Protein AF-A0A813L705-F1 (afdb_monomer_lite)

InterPro domains:
  IPR013584 RAP domain [PF08373] (4-57)
  IPR013584 RAP domain [PS51286] (1-59)
  IPR013584 RAP domain [SM00952] (3-60)

Secondary structure (DSSP, 8-state):
-EEEEE-HHHHSTTSSSPPHHHHHHHHHHHHTT--EEEEEHHHHHH--SHHHHHHHHHHHHHHHHHHHHHHTS-----------THHHHHHHHTTSSS--

Foldseek 3Di:
DDEAEADCVPAPVVHQDGDPVNVVVVVVCVVVVDDYQYDYPVVVVVDPDPVSVVVVVVVSVVVSVVVVVVVPPDPDDPDDPPPPCPVVVVVVVVVVPPDD

Structure (mmCIF, N/CA/C/O backbone):
data_AF-A0A813L705-F1
#
_entry.id   AF-A0A813L705-F1
#
loop_
_atom_site.group_PDB
_atom_site.id
_atom_site.type_symbol
_atom_site.label_atom_id
_atom_site.label_alt_id
_atom_site.label_comp_id
_atom_site.label_asym_id
_atom_site.label_entity_id
_atom_site.label_seq_id
_atom_site.pdbx_PDB_ins_code
_atom_site.Cartn_x
_atom_site.Cartn_y
_atom_site.Cartn_z
_atom_site.occupancy
_atom_site.B_iso_or_equiv
_atom_site.auth_seq_id
_atom_site.auth_comp_id
_atom_site.auth_asym_id
_atom_site.auth_atom_id
_atom_site.pdbx_PDB_model_num
ATOM 1 N N . ALA A 1 1 ? -5.643 11.518 8.438 1.00 73.00 1 ALA A N 1
ATOM 2 C CA . ALA A 1 1 ? -5.300 10.209 7.839 1.00 73.00 1 ALA A CA 1
ATOM 3 C C . ALA A 1 1 ? -3.783 10.051 7.766 1.00 73.00 1 ALA A C 1
ATOM 5 O O . ALA A 1 1 ? -3.100 11.044 7.543 1.00 73.00 1 ALA A O 1
ATOM 6 N N . VAL A 1 2 ? -3.268 8.836 7.960 1.00 84.00 2 VAL A N 1
ATOM 7 C CA . VAL A 1 2 ? -1.831 8.507 7.920 1.00 84.00 2 VAL A CA 1
ATOM 8 C C . VAL A 1 2 ? -1.588 7.518 6.784 1.00 84.00 2 VAL A C 1
ATOM 10 O O . VAL A 1 2 ? -2.288 6.510 6.691 1.00 84.00 2 VAL A O 1
ATOM 13 N N . VAL A 1 3 ? -0.609 7.800 5.921 1.00 84.81 3 VAL A N 1
ATOM 14 C CA . VAL A 1 3 ? -0.193 6.881 4.851 1.00 84.81 3 VAL A CA 1
ATOM 15 C C . VAL A 1 3 ? 0.980 6.049 5.351 1.00 84.81 3 VAL A C 1
ATOM 17 O O . VAL A 1 3 ? 2.057 6.573 5.622 1.00 84.81 3 VAL A O 1
ATOM 20 N N . CYS A 1 4 ? 0.770 4.744 5.470 1.00 83.62 4 CYS A N 1
ATOM 21 C CA . CYS A 1 4 ? 1.790 3.794 5.884 1.00 83.62 4 CYS A CA 1
ATOM 22 C C . CYS A 1 4 ? 2.400 3.157 4.632 1.00 83.62 4 CYS A C 1
ATOM 24 O O . CYS A 1 4 ? 1.768 2.308 4.001 1.00 83.62 4 CYS A O 1
ATOM 26 N N . ALA A 1 5 ? 3.620 3.562 4.275 1.00 82.25 5 ALA A N 1
ATOM 27 C CA . ALA A 1 5 ? 4.397 2.920 3.218 1.00 82.25 5 ALA A CA 1
ATOM 28 C C . ALA A 1 5 ? 5.068 1.659 3.775 1.00 82.25 5 ALA A C 1
ATOM 30 O O . ALA A 1 5 ? 5.929 1.723 4.654 1.00 82.25 5 ALA A O 1
ATOM 31 N N . VAL A 1 6 ? 4.634 0.500 3.292 1.00 83.38 6 VAL A N 1
ATOM 32 C CA . VAL A 1 6 ? 4.914 -0.776 3.942 1.00 83.38 6 VAL A CA 1
ATOM 33 C C . VAL A 1 6 ? 6.001 -1.534 3.192 1.00 83.38 6 VAL A C 1
ATOM 35 O O . VAL A 1 6 ? 5.717 -2.223 2.216 1.00 83.38 6 VAL A O 1
ATOM 38 N N . GLY A 1 7 ? 7.249 -1.399 3.649 1.00 79.19 7 GLY A N 1
ATOM 39 C CA . GLY A 1 7 ? 8.424 -1.993 3.004 1.00 79.19 7 GLY A CA 1
ATOM 40 C C . GLY A 1 7 ? 8.561 -3.520 3.174 1.00 79.19 7 GLY A C 1
ATOM 41 O O . GLY A 1 7 ? 8.036 -4.091 4.133 1.00 79.19 7 GLY A O 1
ATOM 42 N N . PRO A 1 8 ? 9.323 -4.191 2.289 1.00 76.00 8 PRO A N 1
ATOM 43 C CA . PRO A 1 8 ? 9.404 -5.657 2.226 1.00 76.00 8 PRO A CA 1
ATOM 44 C C . PRO A 1 8 ? 10.029 -6.312 3.468 1.00 76.00 8 PRO A C 1
ATOM 46 O O . PRO A 1 8 ? 9.563 -7.355 3.923 1.00 76.00 8 PRO A O 1
ATOM 49 N N . TYR A 1 9 ? 11.065 -5.699 4.047 1.00 71.44 9 TYR A N 1
ATOM 50 C CA . TYR A 1 9 ? 11.872 -6.338 5.094 1.00 71.44 9 TYR A CA 1
ATOM 51 C C . TYR A 1 9 ? 11.292 -6.199 6.507 1.00 71.44 9 TYR A C 1
ATOM 53 O O . TYR A 1 9 ? 11.433 -7.111 7.312 1.00 71.44 9 TYR A O 1
ATOM 61 N N . GLY A 1 10 ? 10.613 -5.089 6.815 1.00 68.94 10 GLY A N 1
ATOM 62 C CA . GLY A 1 10 ? 10.067 -4.847 8.161 1.00 68.94 10 GLY A CA 1
ATOM 63 C C . GLY A 1 10 ? 8.624 -5.315 8.350 1.00 68.94 10 GLY A C 1
ATOM 64 O O . GLY A 1 10 ? 8.221 -5.690 9.449 1.00 68.94 10 GLY A O 1
ATOM 65 N N . TYR A 1 11 ? 7.828 -5.299 7.282 1.00 73.25 11 TYR A N 1
ATOM 66 C CA . TYR A 1 11 ? 6.379 -5.457 7.396 1.00 73.25 11 TYR A CA 1
ATOM 67 C C . TYR A 1 11 ? 5.826 -6.713 6.721 1.00 73.25 11 TYR A C 1
ATOM 69 O O . TYR A 1 11 ? 4.734 -7.153 7.078 1.00 73.25 11 TYR A O 1
ATOM 77 N N . TYR A 1 12 ? 6.572 -7.289 5.780 1.00 76.44 12 TYR A N 1
ATOM 78 C CA . TYR A 1 12 ? 6.128 -8.414 4.959 1.00 76.44 12 TYR A CA 1
ATOM 79 C C . TYR A 1 12 ? 7.029 -9.655 5.059 1.00 76.44 12 TYR A C 1
ATOM 81 O O . TYR A 1 12 ? 6.680 -10.709 4.539 1.00 76.44 12 TYR A O 1
ATOM 89 N N . ALA A 1 13 ? 8.172 -9.556 5.753 1.00 74.75 13 ALA A N 1
ATOM 90 C CA . ALA A 1 13 ? 9.107 -10.659 5.998 1.00 74.75 13 ALA A CA 1
ATOM 91 C C . ALA A 1 13 ? 9.389 -11.521 4.747 1.00 74.75 13 ALA A C 1
ATOM 93 O O . ALA A 1 13 ? 9.340 -12.745 4.812 1.00 74.75 13 ALA A O 1
ATOM 94 N N . SER A 1 14 ? 9.654 -10.890 3.594 1.00 67.94 14 SER A N 1
ATOM 95 C CA . SER A 1 14 ? 9.868 -11.551 2.285 1.00 67.94 14 SER A CA 1
ATOM 96 C C . SER A 1 14 ? 8.692 -12.375 1.725 1.00 67.94 14 SER A C 1
ATOM 98 O O . SER A 1 14 ? 8.849 -13.082 0.735 1.00 67.94 14 SER A O 1
ATOM 100 N N . THR A 1 15 ? 7.504 -12.243 2.311 1.00 74.25 15 THR A N 1
ATOM 101 C CA . THR A 1 15 ? 6.242 -12.819 1.823 1.00 74.25 15 THR A CA 1
ATOM 102 C C . THR A 1 15 ? 5.285 -11.709 1.375 1.00 74.25 15 THR A C 1
ATOM 104 O O . THR A 1 15 ? 5.583 -10.530 1.517 1.00 74.25 15 THR A O 1
ATOM 107 N N . THR A 1 16 ? 4.104 -12.043 0.858 1.00 74.94 16 THR A N 1
ATOM 108 C CA . THR A 1 16 ? 3.014 -11.065 0.661 1.00 74.94 16 THR A CA 1
ATOM 109 C C . THR A 1 16 ? 2.145 -10.897 1.913 1.00 74.94 16 THR A C 1
ATOM 111 O O . THR A 1 16 ? 1.221 -10.082 1.933 1.00 74.94 16 THR A O 1
ATOM 114 N N . HIS A 1 17 ? 2.452 -11.630 2.988 1.00 76.50 17 HIS A N 1
ATOM 115 C CA . HIS A 1 17 ? 1.701 -11.612 4.235 1.00 76.50 17 HIS A CA 1
ATOM 116 C C . HIS A 1 17 ? 2.290 -10.619 5.232 1.00 76.50 17 HIS A C 1
ATOM 118 O O . HIS A 1 17 ? 3.496 -10.517 5.442 1.00 76.50 17 HIS A O 1
ATOM 124 N N . ARG A 1 18 ? 1.395 -9.877 5.882 1.00 78.69 18 ARG A N 1
ATOM 125 C CA . ARG A 1 18 ? 1.755 -8.893 6.898 1.00 78.69 18 ARG A CA 1
ATOM 126 C C . ARG A 1 18 ? 2.182 -9.551 8.201 1.00 78.69 18 ARG A C 1
ATOM 128 O O . ARG A 1 18 ? 1.443 -10.369 8.750 1.00 78.69 18 ARG A O 1
ATOM 135 N N . THR A 1 19 ? 3.312 -9.104 8.743 1.00 84.12 19 THR A N 1
ATOM 136 C CA . THR A 1 19 ? 3.805 -9.538 10.057 1.00 84.12 19 THR A CA 1
ATOM 137 C C . THR A 1 19 ? 2.869 -9.086 11.179 1.00 84.12 19 THR A C 1
ATOM 139 O O . THR A 1 19 ? 2.196 -8.055 11.061 1.00 84.12 19 THR A O 1
ATOM 142 N N . ALA A 1 20 ? 2.861 -9.811 12.302 1.00 83.75 20 ALA A N 1
ATOM 143 C CA . ALA A 1 20 ? 2.096 -9.431 13.493 1.00 83.75 20 ALA A CA 1
ATOM 144 C C . ALA A 1 20 ? 2.436 -8.006 13.968 1.00 83.75 20 ALA A C 1
ATOM 146 O O . ALA A 1 20 ? 1.538 -7.228 14.287 1.00 83.75 20 ALA A O 1
ATOM 147 N N . TYR A 1 21 ? 3.717 -7.624 13.893 1.00 85.31 21 TYR A N 1
ATOM 148 C CA . TYR A 1 21 ? 4.180 -6.268 14.188 1.00 85.31 21 TYR A CA 1
ATOM 149 C C . TYR A 1 21 ? 3.470 -5.212 13.334 1.00 85.31 21 TYR A C 1
ATOM 151 O O . TYR A 1 21 ? 2.953 -4.229 13.861 1.00 85.31 21 TYR A O 1
ATOM 159 N N . SER A 1 22 ? 3.378 -5.428 12.019 1.00 84.25 22 SER A N 1
ATOM 160 C CA . SER A 1 22 ? 2.714 -4.465 11.139 1.00 84.25 22 SER A CA 1
ATOM 161 C C . SER A 1 22 ? 1.227 -4.300 11.440 1.00 84.25 22 SER A C 1
ATOM 163 O O . SER A 1 22 ? 0.692 -3.200 11.299 1.00 84.25 22 SER A O 1
ATOM 165 N N . LYS A 1 23 ? 0.541 -5.390 11.805 1.00 85.94 23 LYS A N 1
ATOM 166 C CA . LYS A 1 23 ? -0.885 -5.376 12.155 1.00 85.94 23 LYS A CA 1
ATOM 167 C C . LYS A 1 23 ? -1.098 -4.635 13.474 1.00 85.94 23 LYS A C 1
ATOM 169 O O . LYS A 1 23 ? -1.987 -3.793 13.559 1.00 85.94 23 LYS A O 1
ATOM 174 N N . LEU A 1 24 ? -0.232 -4.889 14.456 1.00 89.50 24 LEU A N 1
ATOM 175 C CA . LEU A 1 24 ? -0.233 -4.207 15.747 1.00 89.50 24 LEU A CA 1
ATOM 176 C C . LEU A 1 24 ? 0.020 -2.703 15.592 1.00 89.50 24 LEU A C 1
ATOM 178 O O . LEU A 1 24 ? -0.741 -1.905 16.126 1.00 89.50 24 LEU A O 1
ATOM 182 N N . HIS A 1 25 ? 1.018 -2.312 14.795 1.00 87.88 25 HIS A N 1
ATOM 183 C CA . HIS A 1 25 ? 1.304 -0.902 14.527 1.00 87.88 25 HIS A CA 1
ATOM 184 C C . HIS A 1 25 ? 0.100 -0.176 13.908 1.00 87.88 25 HIS A C 1
ATOM 186 O O . HIS A 1 25 ? -0.256 0.914 14.346 1.00 87.88 25 HIS A O 1
ATOM 192 N N . GLN A 1 26 ? -0.580 -0.807 12.943 1.00 87.38 26 GLN A N 1
ATOM 193 C CA . GLN A 1 26 ? -1.812 -0.247 12.388 1.00 87.38 26 GLN A CA 1
ATOM 194 C C . GLN A 1 26 ? -2.918 -0.128 13.441 1.00 87.38 26 GLN A C 1
ATOM 196 O O . GLN A 1 26 ? -3.588 0.898 13.484 1.00 87.38 26 GLN A O 1
ATOM 201 N N . ARG A 1 27 ? -3.124 -1.147 14.286 1.00 87.81 27 ARG A N 1
ATOM 202 C CA . ARG A 1 27 ? -4.178 -1.081 15.305 1.00 87.81 27 ARG A CA 1
ATOM 203 C C . ARG A 1 27 ? -3.940 0.006 16.338 1.00 87.81 27 ARG A C 1
ATOM 205 O O . ARG A 1 27 ? -4.901 0.662 16.711 1.00 87.81 27 ARG A O 1
ATOM 212 N N . ILE A 1 28 ? -2.695 0.235 16.746 1.00 91.06 28 ILE A N 1
ATOM 213 C CA . ILE A 1 28 ? -2.359 1.333 17.661 1.00 91.06 28 ILE A CA 1
ATOM 214 C C . ILE A 1 28 ? -2.756 2.679 17.045 1.00 91.06 28 ILE A C 1
ATOM 216 O O . ILE A 1 28 ? -3.466 3.455 17.676 1.00 91.06 28 ILE A O 1
ATOM 220 N N . LEU A 1 29 ? -2.381 2.921 15.788 1.00 88.12 29 LEU A N 1
ATOM 221 C CA . LEU A 1 29 ? -2.724 4.165 15.094 1.00 88.12 29 LEU A CA 1
ATOM 222 C C . LEU A 1 29 ? -4.242 4.341 14.921 1.00 88.12 29 LEU A C 1
ATOM 224 O O . LEU A 1 29 ? -4.767 5.441 15.071 1.00 88.12 29 LEU A O 1
ATOM 228 N N . GLU A 1 30 ? -4.963 3.259 14.634 1.00 88.19 30 GLU A N 1
ATOM 229 C CA . GLU A 1 30 ? -6.424 3.298 14.539 1.00 88.19 30 GLU A CA 1
ATOM 230 C C . GLU A 1 30 ? -7.091 3.549 15.900 1.00 88.19 30 GLU A C 1
ATOM 232 O O . GLU A 1 30 ? -8.097 4.254 15.954 1.00 88.19 30 GLU A O 1
ATOM 237 N N . MET A 1 31 ? -6.522 3.039 16.999 1.00 89.00 31 MET A N 1
ATOM 238 C CA . MET A 1 31 ? -6.984 3.328 18.364 1.00 89.00 31 MET A CA 1
ATOM 239 C C . MET A 1 31 ? -6.752 4.787 18.767 1.00 89.00 31 MET A C 1
ATOM 241 O O . MET A 1 31 ? -7.572 5.357 19.481 1.00 89.00 31 MET A O 1
ATOM 245 N N . GLU A 1 32 ? -5.680 5.412 18.281 1.00 89.44 32 GLU A N 1
ATOM 246 C CA . GLU A 1 32 ? -5.418 6.847 18.461 1.00 89.44 32 GLU A CA 1
ATOM 247 C C . GLU A 1 32 ? -6.367 7.742 17.637 1.00 89.44 32 GLU A C 1
ATOM 249 O O . GLU A 1 32 ? -6.332 8.966 17.754 1.00 89.44 32 GLU A O 1
ATOM 254 N N . GLY A 1 33 ? -7.240 7.149 16.815 1.00 86.25 33 GLY A N 1
ATOM 255 C CA . GLY A 1 33 ? -8.205 7.868 15.983 1.00 86.25 33 GLY A CA 1
ATOM 256 C C . GLY A 1 33 ? -7.674 8.236 14.597 1.00 86.25 33 GLY A C 1
ATOM 257 O O . GLY A 1 33 ? -8.316 8.999 13.872 1.00 86.25 33 GLY A O 1
ATOM 258 N N . TYR A 1 34 ? -6.523 7.696 14.182 1.00 87.44 34 TYR A N 1
ATOM 259 C CA . TYR A 1 34 ? -6.014 7.905 12.832 1.00 87.44 34 TYR A CA 1
ATOM 260 C C . TYR A 1 34 ? -6.613 6.910 11.834 1.00 87.44 34 TYR A C 1
ATOM 262 O O . TYR A 1 34 ? -6.574 5.694 12.002 1.00 87.44 34 TYR A O 1
ATOM 270 N N . THR A 1 35 ? -7.076 7.424 10.694 1.00 85.69 35 THR A N 1
ATOM 271 C CA . THR A 1 35 ? -7.376 6.591 9.523 1.00 85.69 35 TH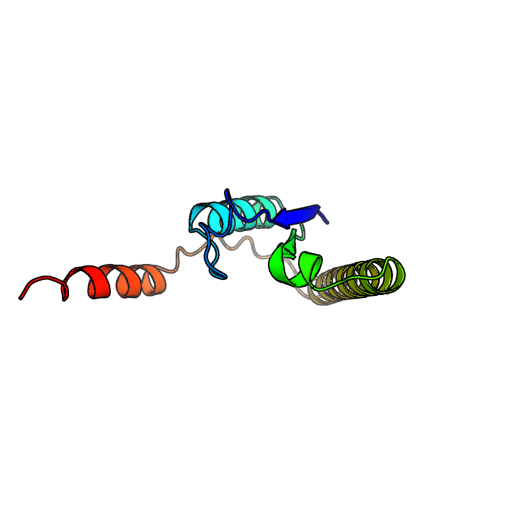R A CA 1
ATOM 272 C C . THR A 1 35 ? -6.073 6.149 8.854 1.00 85.69 35 THR A C 1
ATOM 274 O O . THR A 1 35 ? -5.430 6.955 8.173 1.00 85.69 35 THR A O 1
ATOM 277 N N . CYS A 1 36 ? -5.691 4.883 9.030 1.00 86.50 36 CYS A N 1
ATOM 278 C CA . CYS A 1 36 ? -4.527 4.286 8.376 1.00 86.50 36 CYS A CA 1
ATOM 279 C C . CYS A 1 36 ? -4.816 3.884 6.927 1.00 86.50 36 CYS A C 1
ATOM 281 O O . CYS A 1 36 ? -5.767 3.155 6.640 1.00 86.50 36 CYS A O 1
ATOM 283 N N . LEU A 1 37 ? -3.947 4.322 6.020 1.00 88.69 37 LEU A N 1
ATOM 284 C CA . LEU A 1 37 ? -3.940 3.954 4.609 1.00 88.69 37 LEU A CA 1
ATOM 285 C C . LEU A 1 37 ? -2.660 3.186 4.311 1.00 88.69 37 LEU A C 1
ATOM 287 O O . LEU A 1 37 ? -1.574 3.755 4.244 1.00 88.69 37 LEU A O 1
ATOM 291 N N . THR A 1 38 ? -2.790 1.875 4.173 1.00 87.00 38 THR A N 1
ATOM 292 C CA . THR A 1 38 ? -1.662 0.981 3.922 1.00 87.00 38 THR A CA 1
ATOM 293 C C . THR A 1 38 ? -1.343 0.947 2.431 1.00 87.00 38 THR A C 1
ATOM 295 O O . THR A 1 38 ? -2.232 0.669 1.632 1.00 87.00 38 THR A O 1
ATOM 298 N N . VAL A 1 39 ? -0.081 1.190 2.071 1.00 89.56 39 VAL A N 1
ATOM 299 C CA . VAL A 1 39 ? 0.442 1.025 0.706 1.00 89.56 39 VAL A CA 1
ATOM 300 C C . VAL A 1 39 ? 1.416 -0.158 0.699 1.00 89.56 39 VAL A C 1
ATOM 302 O O . VAL A 1 39 ? 2.536 -0.022 1.206 1.00 89.56 39 VAL A O 1
ATOM 305 N N . PRO A 1 40 ? 1.006 -1.336 0.192 1.00 87.56 40 PRO A N 1
ATOM 306 C CA . PRO A 1 40 ? 1.876 -2.503 0.084 1.00 87.56 40 PRO A CA 1
ATOM 307 C C . PRO A 1 40 ? 3.016 -2.278 -0.914 1.00 87.56 40 PRO A C 1
ATOM 309 O O . PRO A 1 40 ? 2.782 -1.779 -2.013 1.00 87.56 40 PRO A O 1
ATOM 312 N N . TYR A 1 41 ? 4.246 -2.688 -0.573 1.00 85.38 41 TYR A N 1
ATOM 313 C CA . TYR A 1 41 ? 5.379 -2.528 -1.495 1.00 85.38 41 TYR A CA 1
ATOM 314 C C . TYR A 1 41 ? 5.188 -3.282 -2.813 1.00 85.38 41 TYR A C 1
ATOM 316 O O . TYR A 1 41 ? 5.659 -2.792 -3.830 1.00 85.38 41 TYR A O 1
ATOM 324 N N . PHE A 1 42 ? 4.538 -4.452 -2.802 1.00 85.38 42 PHE A N 1
ATOM 325 C CA . PHE A 1 42 ? 4.376 -5.265 -4.005 1.00 85.38 42 PHE A CA 1
ATOM 326 C C . PHE A 1 42 ? 3.448 -4.564 -5.005 1.00 85.38 42 PHE A C 1
ATOM 328 O O . PHE A 1 42 ? 3.879 -4.313 -6.126 1.00 85.38 42 PHE A O 1
ATOM 335 N N . GLU A 1 43 ? 2.273 -4.093 -4.564 1.00 86.00 43 GLU A N 1
ATOM 336 C CA . GLU A 1 43 ? 1.373 -3.274 -5.395 1.00 86.00 43 GLU A CA 1
ATOM 337 C C . GLU A 1 43 ? 2.075 -2.004 -5.877 1.00 86.00 43 GLU A C 1
ATOM 339 O O . GLU A 1 43 ? 2.016 -1.657 -7.052 1.00 86.00 43 GLU A O 1
ATOM 344 N N . TRP A 1 44 ? 2.800 -1.321 -4.985 1.00 87.69 44 TRP A N 1
ATOM 345 C CA . TRP A 1 44 ? 3.515 -0.098 -5.341 1.00 87.69 44 TRP A CA 1
ATOM 346 C C . TRP A 1 44 ? 4.646 -0.330 -6.351 1.00 87.69 44 TRP A C 1
ATOM 348 O O . TRP A 1 44 ? 4.923 0.534 -7.183 1.00 87.69 44 TRP A O 1
ATOM 358 N N . SER A 1 45 ? 5.311 -1.483 -6.276 1.00 86.31 45 SER A N 1
ATOM 359 C CA . SER A 1 45 ? 6.408 -1.858 -7.172 1.00 86.31 45 SER A CA 1
ATOM 360 C C . SER A 1 45 ? 5.935 -2.316 -8.551 1.00 86.31 45 SER A C 1
ATOM 362 O O . SER A 1 45 ? 6.683 -2.190 -9.518 1.00 86.31 45 SER A O 1
ATOM 364 N N . GLU A 1 46 ? 4.699 -2.809 -8.658 1.00 89.81 46 GLU A N 1
ATOM 365 C CA . GLU A 1 46 ? 4.080 -3.183 -9.933 1.00 89.81 46 GLU A CA 1
ATOM 366 C C . GLU A 1 46 ? 3.709 -1.956 -10.780 1.00 89.81 46 GLU A C 1
ATOM 368 O O . GLU A 1 46 ? 3.706 -2.031 -12.012 1.00 89.81 46 GLU A O 1
ATOM 373 N N . LEU A 1 47 ? 3.461 -0.809 -10.138 1.00 90.50 47 LEU A N 1
ATOM 374 C CA . LEU A 1 47 ? 3.182 0.464 -10.802 1.00 90.50 47 LEU A CA 1
ATOM 375 C C . LEU A 1 47 ? 4.473 1.024 -11.418 1.00 90.50 47 LEU A C 1
ATOM 377 O O . LEU A 1 47 ? 5.360 1.533 -10.723 1.00 90.50 47 LEU A O 1
ATOM 381 N N . LYS A 1 48 ? 4.586 0.927 -12.745 1.00 89.19 48 LYS A N 1
ATOM 382 C CA . LYS A 1 48 ? 5.793 1.334 -13.483 1.00 89.19 48 LYS A CA 1
ATOM 383 C C . LYS A 1 48 ? 5.809 2.819 -13.820 1.00 89.19 48 LYS A C 1
ATOM 385 O O . LYS A 1 48 ? 6.876 3.428 -13.781 1.00 89.19 48 LYS A O 1
ATOM 390 N N . THR A 1 49 ? 4.653 3.383 -14.161 1.00 93.62 49 THR A N 1
ATOM 391 C CA . THR A 1 49 ? 4.539 4.787 -14.567 1.00 93.62 49 THR A CA 1
ATOM 39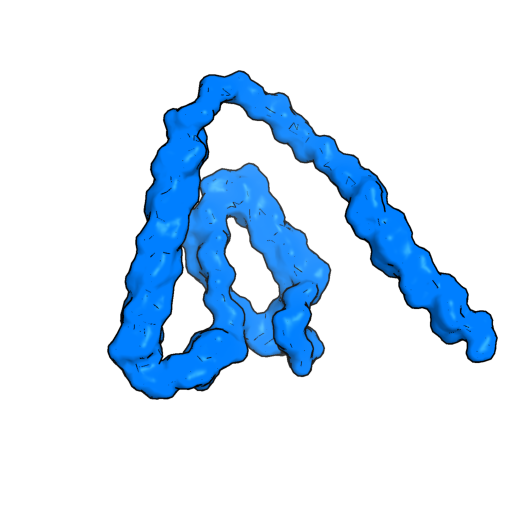2 C C . THR A 1 49 ? 4.245 5.684 -13.369 1.00 93.62 49 THR A C 1
ATOM 394 O O . THR A 1 49 ? 3.761 5.236 -12.323 1.00 93.62 49 THR A O 1
ATOM 397 N N . GLU A 1 50 ? 4.587 6.962 -13.496 1.00 90.81 50 GLU A N 1
ATOM 398 C CA . GLU A 1 50 ? 4.287 7.949 -12.461 1.00 90.81 50 GLU A CA 1
ATOM 399 C C . GLU A 1 50 ? 2.783 8.240 -12.417 1.00 90.81 50 GLU A C 1
ATOM 401 O O . GLU A 1 50 ? 2.198 8.359 -11.339 1.00 90.81 50 GLU A O 1
ATOM 406 N N . GLU A 1 51 ? 2.136 8.240 -13.580 1.00 92.31 51 GLU A N 1
ATOM 407 C CA . GLU A 1 51 ? 0.698 8.407 -13.742 1.00 92.31 51 GLU A CA 1
ATOM 408 C C . GLU A 1 51 ? -0.076 7.322 -12.983 1.00 92.31 51 GLU A C 1
ATOM 410 O O . GLU A 1 51 ? -0.994 7.639 -12.223 1.00 92.31 51 GLU A O 1
ATOM 415 N N . ASP A 1 52 ? 0.335 6.055 -13.095 1.00 90.19 52 ASP A N 1
ATOM 416 C CA . ASP A 1 52 ? -0.305 4.944 -12.381 1.00 90.19 52 ASP A CA 1
ATOM 417 C C . ASP A 1 52 ? -0.170 5.096 -10.858 1.00 90.19 52 ASP A C 1
ATOM 419 O O . ASP A 1 52 ? -1.115 4.836 -10.108 1.00 90.19 52 ASP A O 1
ATOM 423 N N . LYS A 1 53 ? 0.983 5.584 -10.383 1.00 90.94 53 LYS A N 1
ATOM 424 C CA . LYS A 1 53 ? 1.208 5.884 -8.958 1.00 90.94 53 LYS A CA 1
ATOM 425 C C . LYS A 1 53 ? 0.318 7.021 -8.471 1.00 90.94 53 LYS A C 1
ATOM 427 O O . LYS A 1 53 ? -0.244 6.931 -7.376 1.00 90.94 53 LYS A O 1
ATOM 432 N N . MET A 1 54 ? 0.148 8.069 -9.276 1.00 92.12 54 MET A N 1
ATOM 433 C CA . MET A 1 54 ? -0.763 9.169 -8.955 1.00 92.12 54 MET A CA 1
ATOM 434 C C . MET A 1 54 ? -2.215 8.689 -8.890 1.00 92.12 54 MET A C 1
ATOM 436 O O . MET A 1 54 ? -2.921 9.004 -7.929 1.00 92.12 54 MET A O 1
ATOM 440 N N . VAL A 1 55 ? -2.655 7.879 -9.858 1.00 92.56 55 VAL A N 1
ATOM 441 C CA . VAL A 1 55 ? -4.005 7.293 -9.874 1.00 92.56 55 VAL A CA 1
ATOM 442 C C . VAL A 1 55 ? -4.224 6.397 -8.656 1.00 92.56 55 VAL A C 1
ATOM 444 O O . VAL A 1 55 ? -5.268 6.493 -8.001 1.00 92.56 55 VAL A O 1
ATOM 447 N N . TYR A 1 56 ? -3.232 5.579 -8.298 1.00 91.38 56 TYR A N 1
ATOM 448 C CA . TYR A 1 56 ? -3.281 4.736 -7.108 1.00 91.38 56 TYR A CA 1
ATOM 449 C C . TYR A 1 56 ? -3.494 5.574 -5.842 1.00 91.38 56 TYR A C 1
ATOM 451 O O . TYR A 1 56 ? -4.461 5.343 -5.108 1.00 91.38 56 TYR A O 1
ATOM 459 N N . LEU A 1 57 ? -2.664 6.601 -5.621 1.00 90.62 57 LEU A N 1
ATOM 460 C CA . LEU A 1 57 ? -2.781 7.493 -4.462 1.00 90.62 57 LEU A CA 1
ATOM 461 C C . LEU A 1 57 ? -4.110 8.255 -4.447 1.00 90.62 57 LEU A C 1
ATOM 463 O O . LEU A 1 57 ? -4.728 8.401 -3.390 1.00 90.62 57 LEU A O 1
ATOM 467 N N . TRP A 1 58 ? -4.594 8.693 -5.609 1.00 90.56 58 TRP A N 1
ATOM 468 C CA . TRP A 1 58 ? -5.882 9.372 -5.715 1.00 90.56 58 TRP A CA 1
ATOM 469 C C . TRP A 1 58 ? -7.045 8.449 -5.337 1.00 90.56 58 TRP A C 1
ATOM 471 O O . TRP A 1 58 ? -7.938 8.837 -4.576 1.00 90.56 58 TRP A O 1
ATOM 481 N N . SER A 1 59 ? -7.010 7.193 -5.792 1.00 89.19 59 SER A N 1
ATOM 482 C CA . SER A 1 59 ? -7.996 6.179 -5.408 1.00 89.19 59 SER A CA 1
ATOM 483 C C . SER A 1 59 ? -7.956 5.884 -3.902 1.00 89.19 59 SER A C 1
ATOM 485 O O . SER A 1 59 ? -9.006 5.757 -3.264 1.00 89.19 59 SER A O 1
ATOM 487 N N . LEU A 1 60 ? -6.755 5.852 -3.318 1.00 89.19 60 LEU A N 1
ATOM 488 C CA . LEU A 1 60 ? -6.527 5.608 -1.898 1.00 89.19 60 LEU A CA 1
ATOM 489 C C . LEU A 1 60 ? -7.102 6.748 -1.045 1.00 89.19 60 LEU A C 1
ATOM 491 O O . LEU A 1 60 ? -7.825 6.494 -0.080 1.00 89.19 60 LEU A O 1
ATOM 495 N N . GLY A 1 61 ? -6.870 8.001 -1.448 1.00 88.25 61 GLY A N 1
ATOM 496 C CA . GLY A 1 61 ? -7.440 9.180 -0.793 1.00 88.25 61 GLY A CA 1
ATOM 497 C C . GLY A 1 61 ? -8.970 9.210 -0.848 1.00 88.25 61 GLY A C 1
ATOM 498 O O . GLY A 1 61 ? -9.624 9.485 0.159 1.00 88.25 61 GLY A O 1
ATOM 499 N N . ARG A 1 62 ? -9.573 8.845 -1.989 1.00 87.81 62 ARG A N 1
ATOM 500 C CA . ARG A 1 62 ? -11.041 8.758 -2.120 1.00 87.81 62 ARG A CA 1
ATOM 501 C C . ARG A 1 62 ? -11.652 7.681 -1.226 1.00 87.81 62 ARG A C 1
ATOM 503 O O . ARG A 1 62 ? -12.714 7.910 -0.641 1.00 87.81 62 ARG A O 1
ATOM 510 N N . LYS A 1 63 ? -10.992 6.527 -1.093 1.00 85.25 63 LYS A N 1
ATOM 511 C CA . LYS A 1 63 ? -11.404 5.467 -0.157 1.00 85.25 63 LYS A CA 1
ATOM 512 C C . LYS A 1 63 ? -11.367 5.971 1.288 1.00 85.25 63 LYS A C 1
ATOM 514 O O . LYS A 1 63 ? -12.328 5.757 2.024 1.00 85.25 63 LYS A O 1
ATOM 519 N N . ALA A 1 64 ? -10.314 6.698 1.663 1.00 83.69 64 ALA A N 1
ATOM 520 C CA . ALA A 1 64 ? -10.177 7.297 2.990 1.00 83.69 64 ALA A CA 1
ATOM 521 C C . ALA A 1 64 ? -11.323 8.269 3.312 1.00 83.69 64 ALA A C 1
ATOM 523 O O . ALA A 1 64 ? -12.002 8.116 4.325 1.00 83.69 64 ALA A O 1
ATOM 524 N N . ALA A 1 65 ? -11.592 9.212 2.405 1.00 82.81 65 ALA A N 1
ATOM 525 C CA . ALA A 1 65 ? -12.652 10.208 2.567 1.00 82.81 65 ALA A CA 1
ATOM 526 C C . ALA A 1 65 ? -14.058 9.579 2.622 1.00 82.81 65 ALA A C 1
ATOM 528 O O . ALA A 1 65 ? -14.951 10.073 3.309 1.00 82.81 65 ALA A O 1
ATOM 529 N N . SER A 1 66 ? -14.262 8.464 1.914 1.00 79.31 66 SER A N 1
ATOM 530 C CA . SER A 1 66 ? -15.529 7.721 1.953 1.00 79.31 66 SER A CA 1
ATOM 531 C C . SER A 1 66 ? -15.733 7.005 3.293 1.00 79.31 66 SER A C 1
ATOM 533 O O . SER A 1 66 ? -16.860 6.932 3.780 1.00 79.31 66 SER A O 1
ATOM 535 N N . LYS A 1 67 ? -14.648 6.523 3.915 1.00 71.25 67 LYS A N 1
ATOM 536 C CA . LYS A 1 67 ? -14.674 5.870 5.233 1.00 71.25 67 LYS A CA 1
ATOM 537 C C . LYS A 1 67 ? -15.053 6.853 6.347 1.00 71.25 67 LYS A C 1
ATOM 539 O O . LYS A 1 67 ? -15.844 6.500 7.214 1.00 71.25 67 LYS A O 1
ATOM 544 N N . GLU A 1 68 ? -14.570 8.095 6.280 1.00 63.81 68 GLU A N 1
ATOM 545 C CA . GLU A 1 68 ? -14.943 9.155 7.233 1.00 63.81 68 GLU A CA 1
ATOM 546 C C . GLU A 1 68 ? -16.425 9.550 7.125 1.00 63.81 68 GLU A C 1
ATOM 548 O O . GLU A 1 68 ? -17.088 9.738 8.143 1.00 63.81 68 GLU A O 1
ATOM 553 N N . LYS A 1 69 ? -16.994 9.588 5.911 1.00 57.09 69 LYS A N 1
ATOM 554 C CA . LYS A 1 69 ? -18.430 9.864 5.718 1.00 57.09 69 LYS A CA 1
ATOM 555 C C . LYS A 1 69 ? -19.353 8.781 6.289 1.00 57.09 69 LYS A C 1
ATOM 557 O O . LYS A 1 69 ? -20.466 9.106 6.685 1.00 57.09 69 LYS A O 1
ATOM 562 N N . GLY A 1 70 ? -18.909 7.523 6.334 1.00 52.31 70 GLY A N 1
ATOM 563 C CA . GLY A 1 70 ? -19.671 6.413 6.920 1.00 52.31 70 GLY A CA 1
ATOM 564 C C . GLY A 1 70 ? -19.605 6.338 8.450 1.00 52.31 70 GLY A C 1
ATOM 565 O O . GLY A 1 70 ? -20.480 5.738 9.064 1.00 52.31 70 GLY A O 1
ATOM 566 N N . ALA A 1 71 ? -18.601 6.960 9.075 1.00 51.16 71 ALA A N 1
ATOM 567 C CA . ALA A 1 71 ? -18.435 6.979 10.531 1.00 51.16 71 ALA A CA 1
ATOM 568 C C . ALA A 1 71 ? -19.236 8.100 11.227 1.00 51.16 71 ALA A C 1
ATOM 570 O O . ALA A 1 71 ? -19.358 8.103 12.447 1.00 51.16 71 ALA A O 1
ATOM 571 N N . ALA A 1 72 ? -19.809 9.042 10.467 1.00 43.81 72 ALA A N 1
ATOM 572 C CA . ALA A 1 72 ? -20.539 10.198 10.994 1.00 43.81 72 ALA A CA 1
ATOM 573 C C . ALA A 1 72 ? -22.026 9.927 11.330 1.00 43.81 72 ALA A C 1
ATOM 575 O O . ALA A 1 72 ? -22.777 10.869 11.581 1.00 43.81 72 ALA A O 1
ATOM 576 N N . SER A 1 73 ? -22.474 8.666 11.349 1.00 38.62 73 SER A N 1
ATOM 577 C CA . SER A 1 73 ? -23.845 8.280 11.719 1.00 38.62 73 SER A CA 1
ATOM 578 C C . SER A 1 73 ? -23.877 7.273 12.876 1.00 38.62 73 SER A C 1
ATOM 580 O O . SER A 1 73 ? -24.235 6.112 12.693 1.00 38.62 73 SER A O 1
ATOM 582 N N . GLY A 1 74 ? -23.518 7.728 14.077 1.00 35.81 74 GLY A N 1
ATOM 583 C CA . GLY A 1 74 ? -23.751 7.006 15.331 1.00 35.81 74 GLY A CA 1
ATOM 584 C C . GLY A 1 74 ? -23.434 7.888 16.547 1.00 35.81 74 GLY A C 1
ATOM 585 O O . GLY A 1 74 ? -22.318 8.402 16.620 1.00 35.81 74 GLY A O 1
ATOM 586 N N . PRO A 1 75 ? -24.381 8.123 17.479 1.00 41.69 75 PRO A N 1
ATOM 587 C CA . PRO A 1 75 ? -24.106 8.852 18.712 1.00 41.69 75 PRO A CA 1
ATOM 588 C C . PRO A 1 75 ? -23.305 7.957 19.669 1.00 41.69 75 PRO A C 1
ATOM 590 O O . PRO A 1 75 ? -23.386 6.733 19.596 1.00 41.69 75 PRO A O 1
ATOM 593 N N . GLY A 1 76 ? -22.504 8.583 20.532 1.00 49.84 76 GLY A N 1
A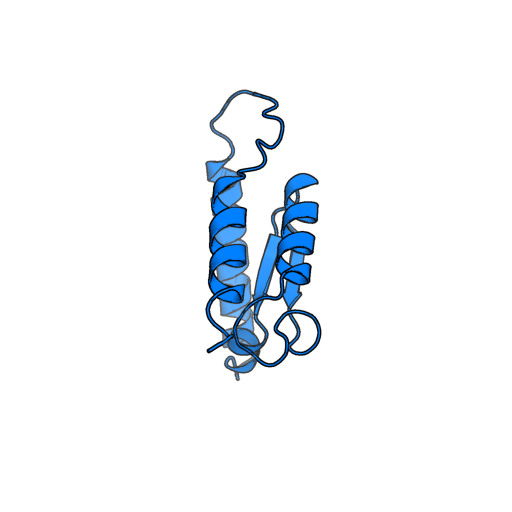TOM 594 C CA . GLY A 1 76 ? -21.448 7.945 21.314 1.00 49.84 76 GLY A CA 1
ATOM 595 C C . GLY A 1 76 ? -21.808 6.642 22.035 1.00 49.84 76 GLY A C 1
ATOM 596 O O . GLY A 1 76 ? -22.845 6.517 22.679 1.00 49.84 76 GLY A O 1
ATOM 597 N N . ALA A 1 77 ? -20.861 5.711 21.991 1.00 36.34 77 ALA A N 1
ATOM 598 C CA . ALA A 1 77 ? -20.655 4.710 23.022 1.00 36.34 77 ALA A CA 1
ATOM 599 C C . ALA A 1 77 ? -19.151 4.441 23.091 1.00 36.34 77 ALA A C 1
ATOM 601 O O . ALA A 1 77 ? -18.547 3.958 22.133 1.00 36.34 77 ALA A O 1
ATOM 602 N N . GLU A 1 78 ? -18.542 4.795 24.217 1.00 49.78 78 GLU A N 1
ATOM 603 C CA . GLU A 1 78 ? -17.225 4.312 24.607 1.00 49.78 78 GLU A CA 1
ATOM 604 C C . GLU A 1 78 ? -17.310 2.785 24.750 1.00 49.78 78 GLU A C 1
ATOM 606 O O . GLU A 1 78 ? -17.668 2.260 25.801 1.00 49.78 78 GLU A O 1
ATOM 611 N N . SER A 1 79 ? -17.043 2.043 23.677 1.00 45.03 79 SER A N 1
ATOM 612 C CA . SER A 1 79 ? -16.821 0.605 23.775 1.00 45.03 79 SER A CA 1
ATOM 613 C C . SER A 1 79 ? -15.332 0.375 24.002 1.00 45.03 79 SER A C 1
ATOM 615 O O . SER A 1 79 ? -14.530 0.474 23.071 1.00 45.03 79 SER A O 1
ATOM 617 N N . LEU A 1 80 ? -14.973 0.063 25.248 1.00 45.66 80 LEU A N 1
ATOM 618 C CA . LEU A 1 80 ? -13.730 -0.632 25.587 1.00 45.66 80 LEU A CA 1
ATOM 619 C C . LEU A 1 80 ? -13.468 -1.739 24.548 1.00 45.66 80 LEU A C 1
ATOM 621 O O . LEU A 1 80 ? -14.415 -2.448 24.188 1.00 45.66 80 LEU A O 1
ATOM 625 N N . PRO A 1 81 ? -12.227 -1.920 24.058 1.00 43.16 81 PRO A N 1
ATOM 626 C CA . PRO A 1 81 ? -11.941 -2.988 23.117 1.00 43.16 81 PRO A CA 1
ATOM 627 C C . PRO A 1 81 ? -12.197 -4.320 23.824 1.00 43.16 81 PRO A C 1
ATOM 629 O O . PRO A 1 81 ? -11.431 -4.748 24.686 1.00 43.16 81 PRO A O 1
ATOM 632 N N . THR A 1 82 ? -13.308 -4.965 23.470 1.00 46.91 82 THR A N 1
ATOM 633 C CA . THR A 1 82 ? -13.533 -6.374 23.773 1.00 46.91 82 THR A CA 1
ATOM 634 C C . THR A 1 82 ? -12.456 -7.120 23.005 1.00 46.91 82 THR A C 1
ATOM 636 O O . THR A 1 82 ? -12.501 -7.207 21.780 1.00 46.91 82 THR A O 1
ATOM 639 N N . ILE A 1 83 ? -11.425 -7.555 23.726 1.00 52.81 83 ILE A N 1
ATOM 640 C CA . ILE A 1 83 ? -10.385 -8.436 23.212 1.00 52.81 83 ILE A CA 1
ATOM 641 C C . ILE A 1 83 ? -11.118 -9.686 22.729 1.00 52.81 83 ILE A C 1
ATOM 643 O O . ILE A 1 83 ? -11.618 -10.469 23.534 1.00 52.81 83 ILE A O 1
ATOM 647 N N . VAL A 1 84 ? -11.253 -9.817 21.412 1.00 46.19 84 VAL A N 1
ATOM 648 C CA . VAL A 1 84 ? -11.867 -10.974 20.765 1.00 46.19 84 VAL A CA 1
ATOM 649 C C . VAL A 1 84 ? -10.887 -12.130 20.956 1.00 46.19 84 VAL A C 1
ATOM 651 O O . VAL A 1 84 ? -9.924 -12.281 20.212 1.00 46.19 84 VAL A O 1
ATOM 654 N N . ALA A 1 85 ? -11.070 -12.886 22.039 1.00 51.19 85 ALA A N 1
ATOM 655 C CA . ALA A 1 85 ? -10.242 -14.038 22.386 1.00 51.19 85 ALA A CA 1
ATOM 656 C C . ALA A 1 85 ? -10.380 -15.196 21.375 1.00 51.19 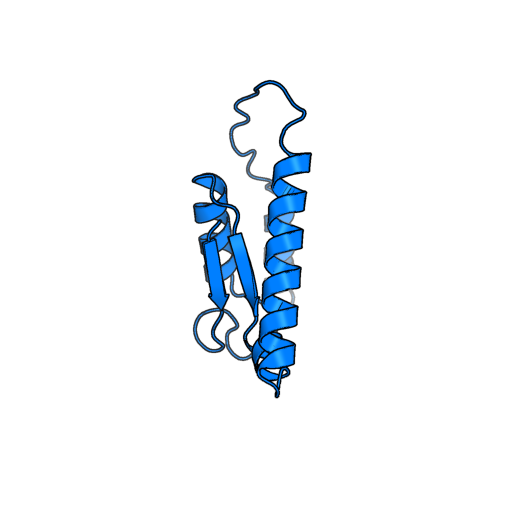85 ALA A C 1
ATOM 658 O O . ALA A 1 85 ? -9.560 -16.110 21.383 1.00 51.19 85 ALA A O 1
ATOM 659 N N . GLU A 1 86 ? -11.383 -15.144 20.4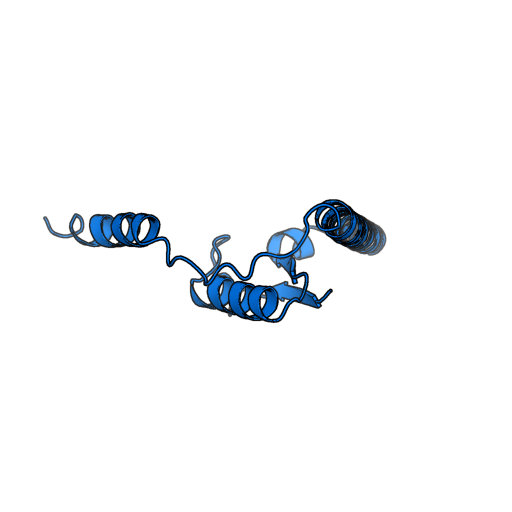94 1.00 49.22 86 GLU A N 1
ATOM 660 C CA . GLU A 1 86 ? -11.686 -16.213 19.538 1.00 49.22 86 GLU A CA 1
ATOM 661 C C . GLU A 1 86 ? -10.666 -16.316 18.393 1.00 49.22 86 GLU A C 1
ATOM 663 O O . GLU A 1 86 ? -10.312 -17.429 18.011 1.00 49.22 86 GLU A O 1
ATOM 668 N N . ASP A 1 87 ? -10.093 -15.208 17.905 1.00 50.28 87 ASP A N 1
ATOM 669 C CA . ASP A 1 87 ? -9.098 -15.280 16.818 1.00 50.28 87 ASP A CA 1
ATOM 670 C C . ASP A 1 87 ? -7.741 -15.834 17.294 1.00 50.28 87 ASP A C 1
ATOM 672 O O . ASP A 1 87 ? -7.008 -16.447 16.516 1.00 50.28 87 ASP A O 1
ATOM 676 N N . LEU A 1 88 ? -7.419 -15.688 18.587 1.00 46.75 88 LEU A N 1
ATOM 677 C CA . LEU A 1 88 ? -6.142 -16.135 19.160 1.00 46.75 88 LEU A CA 1
ATOM 678 C C . LEU A 1 88 ? -6.078 -17.658 19.377 1.00 46.75 88 LEU A C 1
ATOM 680 O O . LEU A 1 88 ? -4.988 -18.223 19.462 1.00 46.75 88 LEU A O 1
ATOM 684 N N . GLN A 1 89 ? -7.226 -18.335 19.470 1.00 47.22 89 GLN A N 1
ATOM 685 C CA . GLN A 1 89 ? -7.267 -19.796 19.608 1.00 47.22 89 GLN A CA 1
ATOM 686 C C . GLN A 1 89 ? -6.968 -20.522 18.290 1.00 47.22 89 GLN A C 1
ATOM 688 O O . GLN A 1 89 ? -6.454 -21.642 18.324 1.00 47.22 89 GLN A O 1
ATOM 693 N N . SER A 1 90 ? -7.229 -19.886 17.142 1.00 50.16 90 SER A N 1
ATOM 694 C CA . SER A 1 90 ? -6.960 -20.497 15.835 1.00 50.16 90 SER A CA 1
ATOM 695 C C . SER A 1 90 ? -5.454 -20.672 15.580 1.00 50.16 90 SER A C 1
ATOM 697 O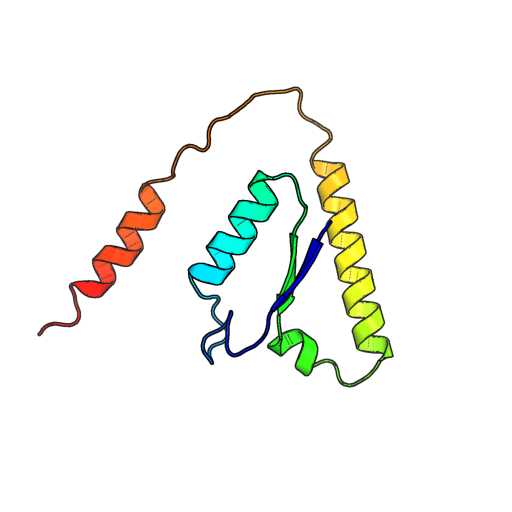 O . SER A 1 90 ? -5.016 -21.777 15.267 1.00 50.16 90 SER A O 1
ATOM 699 N N . ASP A 1 91 ? -4.646 -19.644 15.862 1.00 50.72 91 ASP A N 1
ATOM 700 C CA . ASP A 1 91 ? -3.200 -19.632 15.579 1.00 50.72 91 ASP A CA 1
ATOM 701 C C . ASP A 1 91 ? -2.366 -20.551 16.498 1.00 50.72 91 ASP A C 1
ATOM 703 O O . ASP A 1 91 ? -1.246 -20.929 16.156 1.00 50.72 91 ASP A O 1
ATOM 707 N N . LEU A 1 92 ? -2.881 -20.933 17.672 1.00 56.84 92 LEU A N 1
ATOM 708 C CA . LEU A 1 92 ? -2.175 -21.846 18.586 1.00 56.84 92 LEU A CA 1
ATOM 709 C C . LEU A 1 92 ? -2.386 -23.326 18.248 1.00 56.84 92 LEU A C 1
ATOM 711 O O . LEU A 1 92 ? -1.594 -24.166 18.675 1.00 56.84 92 LEU A O 1
ATOM 715 N N . SER A 1 93 ? -3.429 -23.642 17.482 1.00 57.00 93 SER A N 1
ATOM 716 C CA . SER A 1 93 ? -3.760 -25.019 17.107 1.00 57.00 93 SER A CA 1
ATOM 717 C C . SER A 1 93 ? -2.805 -25.554 16.028 1.00 57.00 93 SER A C 1
ATOM 719 O O . SER A 1 93 ? -2.391 -26.710 16.092 1.00 57.00 93 SER A O 1
ATOM 721 N N . ASP A 1 94 ? -2.352 -24.683 15.121 1.00 52.34 94 ASP A N 1
ATOM 722 C CA . ASP A 1 94 ? -1.469 -25.023 13.990 1.00 52.34 94 ASP A CA 1
ATOM 723 C C . ASP A 1 94 ? -0.015 -25.337 14.397 1.00 52.34 94 ASP A C 1
ATOM 725 O O . ASP A 1 94 ? 0.744 -25.950 13.647 1.00 52.34 94 ASP A O 1
ATOM 729 N N . LEU A 1 95 ? 0.401 -24.958 15.610 1.00 56.81 95 LEU A N 1
ATOM 730 C CA . LEU A 1 95 ? 1.738 -25.276 16.132 1.00 56.81 95 LEU A CA 1
ATOM 731 C C . LEU A 1 95 ? 1.820 -26.671 16.776 1.00 56.81 95 LEU A C 1
ATOM 733 O O . LEU A 1 95 ? 2.922 -27.162 17.029 1.00 56.81 95 LEU A O 1
ATOM 737 N N . GLY A 1 96 ? 0.679 -27.314 17.046 1.00 53.47 96 GLY A N 1
ATOM 738 C CA . GLY A 1 96 ? 0.610 -28.643 17.659 1.00 53.47 96 GLY A CA 1
ATOM 739 C C . GLY A 1 96 ? 0.797 -29.803 16.678 1.00 53.47 96 GLY A C 1
ATOM 740 O O . GLY A 1 96 ? 1.243 -30.873 17.088 1.00 53.47 96 GLY A O 1
ATOM 741 N N . GLU A 1 97 ? 0.504 -29.602 15.390 1.00 54.00 97 GLU A N 1
ATOM 742 C CA . GLU A 1 97 ? 0.519 -30.677 14.384 1.00 54.00 97 GLU A CA 1
ATOM 743 C C . GLU A 1 97 ? 1.885 -30.893 13.709 1.00 54.00 97 GLU A C 1
ATOM 745 O O . GLU A 1 97 ? 2.088 -31.896 13.030 1.00 54.00 97 GLU A O 1
ATOM 750 N N . ALA A 1 98 ? 2.880 -30.035 13.956 1.00 55.19 98 ALA A N 1
ATOM 751 C CA . ALA A 1 98 ? 4.217 -30.153 13.359 1.00 55.19 98 ALA A CA 1
ATOM 752 C C . ALA A 1 98 ? 5.150 -31.174 14.056 1.00 55.19 98 ALA A C 1
ATOM 754 O O . ALA A 1 98 ? 6.373 -31.104 13.900 1.00 55.19 98 ALA A O 1
ATOM 755 N N . ARG A 1 99 ? 4.615 -32.114 14.849 1.00 49.12 99 ARG A N 1
ATOM 756 C CA . ARG A 1 99 ? 5.418 -33.140 15.533 1.00 49.12 99 ARG A CA 1
ATOM 757 C C . ARG A 1 99 ? 4.782 -34.526 15.453 1.00 49.12 99 ARG A C 1
ATOM 759 O O . ARG A 1 99 ? 4.274 -35.006 16.460 1.00 49.12 99 ARG A O 1
ATOM 766 N N . LEU A 1 100 ? 4.911 -35.174 14.295 1.00 41.22 100 LEU A N 1
ATOM 767 C CA . LEU A 1 100 ? 5.003 -36.633 14.136 1.00 41.22 100 LEU A CA 1
ATOM 768 C C . LEU A 1 100 ? 5.879 -36.966 12.924 1.00 41.22 100 LEU A C 1
ATOM 770 O O . LEU A 1 100 ? 5.616 -36.407 11.838 1.00 41.22 100 LEU A O 1
#

Sequence (100 aa):
AVVCAVGPYGYYASTTHRTAYSKLHQRILEMEGYTCLTVPYFEWSELKTEEDKMVYLWSLGRKAASKEKGAASGPGAESLPTIVAEDLQSDLSDLGEARL

Radius of gyration: 17.57 Å; chains: 1; bounding box: 36×47×40 Å

Organism: Polarella glacialis (NCBI:txid89957)

pLDDT: mean 72.98, std 17.86, range [35.81, 93.62]